Protein AF-A0A3M1AZJ6-F1 (afdb_monomer_lite)

Structure (mmCIF, N/CA/C/O backbone):
data_AF-A0A3M1AZJ6-F1
#
_entry.id   AF-A0A3M1AZJ6-F1
#
loop_
_atom_site.group_PDB
_atom_site.id
_atom_site.type_symbol
_atom_site.label_atom_id
_atom_site.label_alt_id
_atom_site.label_comp_id
_atom_site.label_asym_id
_atom_site.label_entity_id
_atom_site.label_seq_id
_atom_site.pdbx_PDB_ins_code
_atom_site.Cartn_x
_atom_site.Cartn_y
_atom_site.Cartn_z
_atom_site.occupancy
_atom_site.B_iso_or_equiv
_atom_site.auth_seq_id
_atom_site.auth_comp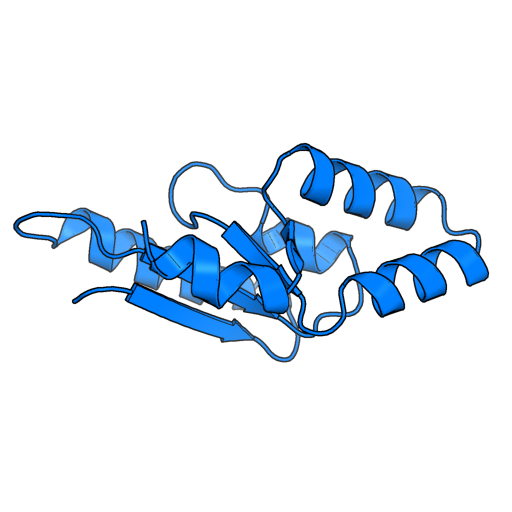_id
_atom_site.auth_asym_id
_atom_site.auth_atom_id
_atom_site.pdbx_PDB_model_num
ATOM 1 N N . LEU A 1 1 ? -18.420 -2.530 11.240 1.00 92.38 1 LEU A N 1
ATOM 2 C CA . LEU A 1 1 ? -17.738 -2.274 9.955 1.00 92.38 1 LEU A CA 1
ATOM 3 C C . LEU A 1 1 ? -16.561 -3.226 9.896 1.00 92.38 1 LEU A C 1
ATOM 5 O O . LEU A 1 1 ? -15.798 -3.226 10.848 1.00 92.38 1 LEU A O 1
ATOM 9 N N . HIS A 1 2 ? -16.484 -4.075 8.874 1.00 95.69 2 HIS A N 1
ATOM 10 C CA . HIS A 1 2 ? -15.407 -5.063 8.756 1.00 95.69 2 HIS A CA 1
ATOM 11 C C . HIS A 1 2 ? -14.166 -4.464 8.074 1.00 95.69 2 HIS A C 1
ATOM 13 O O . HIS A 1 2 ? -13.070 -4.571 8.606 1.00 95.69 2 HIS A O 1
ATOM 19 N N . ALA A 1 3 ? -14.353 -3.735 6.971 1.00 97.19 3 ALA A N 1
ATOM 20 C CA . ALA A 1 3 ? -13.269 -3.088 6.239 1.00 97.19 3 ALA A CA 1
ATOM 21 C C . ALA A 1 3 ? -13.706 -1.742 5.641 1.00 97.19 3 ALA A C 1
ATOM 23 O O . ALA A 1 3 ? -14.890 -1.514 5.385 1.00 97.19 3 ALA A O 1
ATOM 24 N N . SER A 1 4 ? -12.729 -0.873 5.402 1.00 96.88 4 SER A N 1
ATOM 25 C CA . SER A 1 4 ? -12.811 0.373 4.648 1.00 96.88 4 SER A CA 1
ATOM 26 C C . SER A 1 4 ? -11.766 0.326 3.536 1.00 96.88 4 SER A C 1
ATOM 28 O O . SER A 1 4 ? -10.566 0.369 3.805 1.00 96.88 4 SER A O 1
ATOM 30 N N . ILE A 1 5 ? -12.226 0.236 2.286 1.00 97.44 5 ILE A N 1
ATOM 31 C CA . ILE A 1 5 ? -11.374 0.032 1.109 1.00 97.44 5 ILE A CA 1
ATOM 32 C C . ILE A 1 5 ? -11.384 1.303 0.256 1.00 97.44 5 ILE A C 1
ATOM 34 O O . ILE A 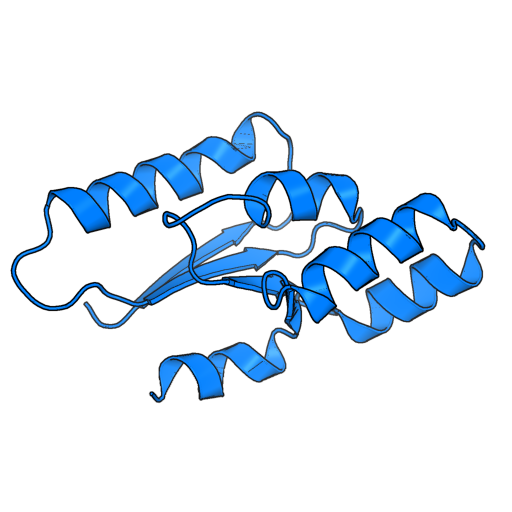1 5 ? -12.372 1.621 -0.403 1.00 97.44 5 ILE A O 1
ATOM 38 N N . SER A 1 6 ? -10.278 2.044 0.276 1.00 95.75 6 SER A N 1
ATOM 39 C CA . SER A 1 6 ? -10.089 3.252 -0.533 1.00 95.75 6 SER A CA 1
ATOM 40 C C . SER A 1 6 ? -9.623 2.904 -1.948 1.00 95.75 6 SER A C 1
ATOM 42 O O . SER A 1 6 ? -8.480 2.501 -2.132 1.00 95.75 6 SER A O 1
ATOM 44 N N . CYS A 1 7 ? -10.446 3.134 -2.969 1.00 96.06 7 CYS A N 1
ATOM 45 C CA . CYS A 1 7 ? -10.046 2.916 -4.364 1.00 96.06 7 CYS A CA 1
ATOM 46 C C . CYS A 1 7 ? -9.491 4.199 -5.001 1.00 96.06 7 CYS A C 1
ATOM 48 O O . CYS A 1 7 ? -10.128 5.255 -4.952 1.00 96.06 7 CYS A O 1
ATOM 50 N N . LYS A 1 8 ? -8.317 4.115 -5.635 1.00 94.06 8 LYS A N 1
ATOM 51 C CA . LYS A 1 8 ? -7.657 5.232 -6.327 1.00 94.06 8 LYS A CA 1
ATOM 52 C C . LYS A 1 8 ? -7.191 4.781 -7.707 1.00 94.06 8 LYS A C 1
ATOM 54 O O . LYS A 1 8 ? -6.215 4.061 -7.828 1.00 94.06 8 LYS A O 1
ATOM 59 N N . TRP A 1 9 ? -7.861 5.229 -8.767 1.00 95.06 9 TRP A N 1
ATOM 60 C CA . TRP A 1 9 ? -7.438 4.869 -10.127 1.00 95.06 9 TRP A CA 1
ATOM 61 C C . TRP A 1 9 ? -6.030 5.391 -10.453 1.00 95.06 9 TRP A C 1
ATOM 63 O O . TRP A 1 9 ? -5.189 4.669 -10.966 1.00 95.06 9 TRP A O 1
ATOM 73 N N . THR A 1 10 ? -5.753 6.639 -10.081 1.00 93.38 10 THR A N 1
ATOM 74 C CA . THR A 1 10 ? -4.423 7.259 -10.167 1.00 93.38 10 THR A CA 1
ATOM 75 C C . THR A 1 10 ? -4.158 8.044 -8.895 1.00 93.38 10 THR A C 1
ATOM 77 O O . THR A 1 10 ? -5.096 8.585 -8.295 1.00 93.38 10 THR A O 1
ATOM 80 N N . LEU A 1 11 ? -2.892 8.189 -8.527 1.00 90.69 11 LEU A N 1
ATOM 81 C CA . LEU A 1 11 ? -2.461 8.956 -7.372 1.00 90.69 11 LEU A CA 1
ATOM 82 C C . LEU A 1 11 ? -1.824 10.277 -7.807 1.00 90.6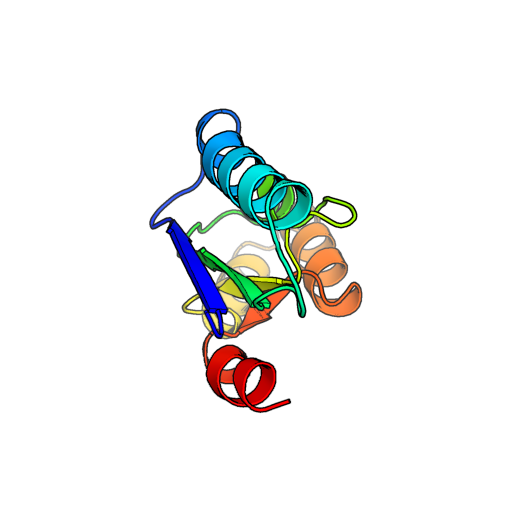9 11 LEU A C 1
ATOM 84 O O . LEU A 1 11 ? -1.164 10.412 -8.834 1.00 90.69 11 LEU A O 1
ATOM 88 N N . ARG A 1 12 ? -2.032 11.290 -6.977 1.00 84.06 12 ARG A N 1
ATOM 89 C CA . ARG A 1 12 ? -1.217 12.502 -6.930 1.00 84.06 12 ARG A CA 1
ATOM 90 C C . ARG A 1 12 ? -0.907 12.762 -5.462 1.00 84.06 12 ARG A C 1
ATOM 92 O O . ARG A 1 12 ? -1.693 12.361 -4.600 1.00 84.06 12 ARG A O 1
ATOM 99 N N . SER A 1 13 ? 0.221 13.402 -5.181 1.00 70.31 13 SER A N 1
ATOM 100 C CA . SER A 1 13 ? 0.696 13.625 -3.809 1.00 70.31 13 SER A CA 1
ATOM 101 C C . SER A 1 13 ? -0.314 14.390 -2.940 1.00 70.31 13 SER A C 1
ATOM 103 O O . SER A 1 13 ? -0.448 14.094 -1.756 1.00 70.31 13 SER A O 1
ATOM 105 N N . ASP A 1 14 ? -1.082 15.308 -3.531 1.00 68.25 14 ASP A N 1
ATOM 106 C CA . ASP A 1 14 ? -2.165 16.054 -2.880 1.00 68.25 14 ASP A CA 1
ATOM 107 C C . ASP A 1 14 ? -3.409 15.187 -2.614 1.00 68.25 14 ASP A C 1
ATOM 109 O O . ASP A 1 14 ? -4.031 15.282 -1.558 1.00 68.25 14 ASP A O 1
ATOM 113 N N . ARG A 1 15 ? -3.758 14.286 -3.541 1.00 67.56 15 ARG A N 1
ATOM 114 C CA . ARG A 1 15 ? -4.981 13.460 -3.471 1.00 67.56 15 ARG A CA 1
ATOM 115 C C . ARG A 1 15 ? -4.843 12.202 -2.611 1.00 67.56 15 ARG A C 1
ATOM 117 O O . ARG A 1 15 ? -5.858 11.604 -2.246 1.00 67.56 15 ARG A O 1
ATOM 124 N N . ALA A 1 16 ? -3.617 11.808 -2.266 1.00 71.00 16 ALA A N 1
ATOM 125 C CA . ALA A 1 16 ? -3.347 10.703 -1.345 1.00 71.00 16 ALA A CA 1
ATOM 126 C C . ALA A 1 16 ? -3.794 11.016 0.102 1.00 71.00 16 ALA A C 1
ATOM 128 O O . ALA A 1 16 ? -4.140 10.104 0.853 1.00 71.00 16 ALA A O 1
ATOM 129 N N . GLN A 1 17 ? -3.871 12.299 0.482 1.00 78.25 17 GLN A N 1
ATOM 130 C CA . GLN A 1 17 ? -4.191 12.722 1.855 1.00 78.25 17 GLN A CA 1
ATOM 131 C C . GLN A 1 17 ? -5.637 12.446 2.284 1.00 78.25 17 GLN A C 1
ATOM 133 O O . GLN A 1 17 ? -5.898 12.274 3.477 1.00 78.25 17 GLN A O 1
ATOM 138 N N . ASN A 1 18 ? -6.580 12.352 1.340 1.00 87.06 18 ASN A N 1
ATOM 139 C CA . ASN A 1 18 ? -7.979 12.076 1.679 1.00 87.06 18 ASN A CA 1
ATOM 140 C C . ASN A 1 18 ? -8.125 10.696 2.329 1.00 87.06 18 ASN A C 1
ATOM 142 O O . ASN A 1 18 ? -8.743 10.587 3.383 1.00 87.06 18 ASN A O 1
ATOM 146 N N . SER A 1 19 ? -7.471 9.671 1.770 1.00 89.38 19 SER A N 1
ATOM 147 C CA . SER A 1 19 ? -7.498 8.318 2.343 1.00 89.38 19 SER A CA 1
ATOM 148 C C . SER A 1 19 ? -6.886 8.272 3.742 1.00 89.38 19 SER A C 1
ATOM 150 O O . SER A 1 19 ? -7.399 7.567 4.603 1.00 89.38 19 SER A O 1
ATOM 152 N N . ARG A 1 20 ? -5.851 9.080 4.007 1.00 89.88 20 ARG A N 1
ATOM 153 C CA . ARG A 1 20 ? -5.261 9.202 5.350 1.00 89.88 20 ARG A CA 1
ATOM 154 C C . ARG A 1 20 ? -6.204 9.880 6.334 1.00 89.88 20 ARG A C 1
ATOM 156 O O . ARG A 1 20 ? -6.369 9.427 7.460 1.00 89.88 20 ARG A O 1
ATOM 163 N N . THR A 1 21 ? -6.855 10.959 5.912 1.00 91.00 21 THR A N 1
ATOM 164 C CA . THR A 1 21 ? -7.819 11.682 6.753 1.00 91.00 21 THR A CA 1
ATOM 165 C C . THR A 1 21 ? -9.023 10.805 7.099 1.00 91.00 21 THR A C 1
ATOM 167 O O . THR A 1 21 ? -9.438 10.753 8.257 1.00 91.00 21 THR A O 1
ATOM 170 N N . GLU A 1 22 ? -9.560 10.074 6.121 1.00 92.19 22 GLU A N 1
ATOM 171 C CA . GLU A 1 22 ? -10.643 9.106 6.322 1.00 92.19 22 GLU A CA 1
ATOM 172 C C . GLU A 1 22 ? -10.224 7.986 7.284 1.00 92.19 22 GLU A C 1
ATOM 174 O O . GLU A 1 22 ? -10.940 7.702 8.248 1.00 92.19 22 GLU A O 1
ATOM 179 N N . ALA A 1 23 ? -9.029 7.422 7.090 1.00 93.50 23 ALA A N 1
ATOM 180 C CA . ALA A 1 23 ? -8.453 6.420 7.977 1.00 93.50 23 ALA A CA 1
ATOM 181 C C . ALA A 1 23 ? -8.321 6.918 9.423 1.00 93.50 23 ALA A C 1
ATOM 183 O O . ALA A 1 23 ? -8.803 6.283 10.362 1.00 93.50 23 ALA A O 1
ATOM 184 N N . LEU A 1 24 ? -7.730 8.100 9.615 1.00 93.75 24 LEU A N 1
ATOM 185 C CA . LEU A 1 24 ? -7.565 8.713 10.932 1.00 93.75 24 LEU A CA 1
ATOM 186 C C . LEU A 1 24 ? -8.911 8.990 11.607 1.00 93.75 24 LEU A C 1
ATOM 188 O O . LEU A 1 24 ? -9.025 8.837 12.824 1.00 93.75 24 LEU A O 1
ATOM 192 N N . ASN A 1 25 ? -9.940 9.356 10.842 1.00 94.44 25 ASN A N 1
ATOM 193 C CA . ASN A 1 25 ? -11.288 9.534 11.373 1.00 94.44 25 ASN A CA 1
ATOM 194 C C . ASN A 1 25 ? -11.893 8.215 11.863 1.00 94.44 25 ASN A C 1
ATOM 196 O O . ASN A 1 25 ? -12.500 8.204 12.938 1.00 94.44 25 ASN A O 1
ATOM 200 N N . LEU A 1 26 ? -11.699 7.113 11.130 1.00 94.75 26 LEU A N 1
ATOM 201 C CA . LEU A 1 26 ? -12.116 5.777 11.568 1.00 94.75 26 LEU A CA 1
ATOM 202 C C . LEU A 1 26 ? -11.363 5.352 12.830 1.00 94.75 26 LEU A C 1
ATOM 204 O O . LEU A 1 26 ? -11.986 4.924 13.800 1.00 94.75 26 LEU A O 1
ATOM 208 N N . ILE A 1 27 ? -10.042 5.540 12.862 1.00 94.50 27 ILE A N 1
ATOM 209 C CA . ILE A 1 27 ? -9.208 5.215 14.023 1.00 94.50 27 ILE A CA 1
ATOM 210 C C . ILE A 1 27 ? -9.667 6.004 15.253 1.00 94.50 27 ILE A C 1
ATOM 212 O O . ILE A 1 27 ? -9.859 5.413 16.315 1.00 94.50 27 ILE A O 1
ATOM 216 N N . ARG A 1 28 ? -9.872 7.319 15.131 1.00 95.00 28 ARG A N 1
ATOM 217 C CA . ARG A 1 28 ? -10.218 8.195 16.263 1.00 95.00 28 ARG A CA 1
ATOM 218 C C . ARG A 1 28 ? -11.621 7.958 16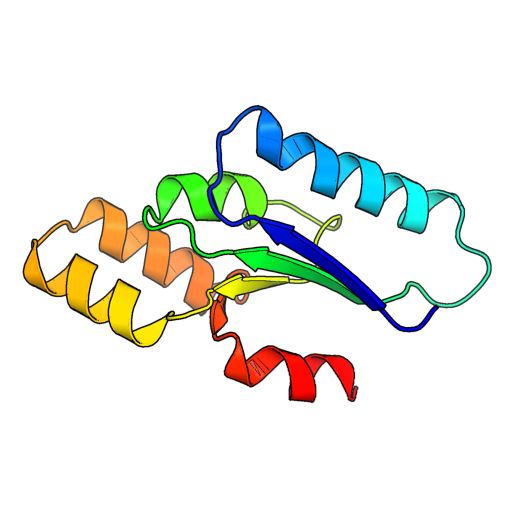.814 1.00 95.00 28 ARG A C 1
ATOM 220 O O . ARG A 1 28 ? -11.803 8.030 18.023 1.00 95.00 28 ARG A O 1
ATOM 227 N N . ASN A 1 29 ? -12.598 7.689 15.949 1.00 95.00 29 ASN A N 1
ATOM 228 C CA . ASN A 1 29 ? -14.008 7.622 16.347 1.00 95.00 29 ASN A CA 1
ATOM 229 C C . ASN A 1 29 ? -14.532 6.194 16.551 1.00 95.00 29 ASN A C 1
ATOM 231 O O . ASN A 1 29 ? -15.718 6.014 16.840 1.00 95.00 29 ASN A O 1
ATOM 235 N N . ARG A 1 30 ? -13.687 5.166 16.403 1.00 94.56 30 ARG A N 1
ATOM 236 C CA . ARG A 1 30 ? -14.125 3.781 16.605 1.00 94.56 30 ARG A CA 1
ATOM 237 C C . ARG A 1 30 ? -14.557 3.527 18.049 1.00 94.56 30 ARG A C 1
ATOM 239 O O . ARG A 1 30 ? -13.924 3.975 19.003 1.00 94.56 30 ARG A O 1
ATOM 246 N N . LYS A 1 31 ? -15.586 2.697 18.201 1.00 92.94 31 LYS A N 1
ATOM 247 C CA . LYS A 1 31 ? -15.916 2.004 19.449 1.00 92.94 31 LYS A CA 1
ATOM 248 C C . LYS A 1 31 ? -15.838 0.505 19.171 1.00 92.94 31 LYS A C 1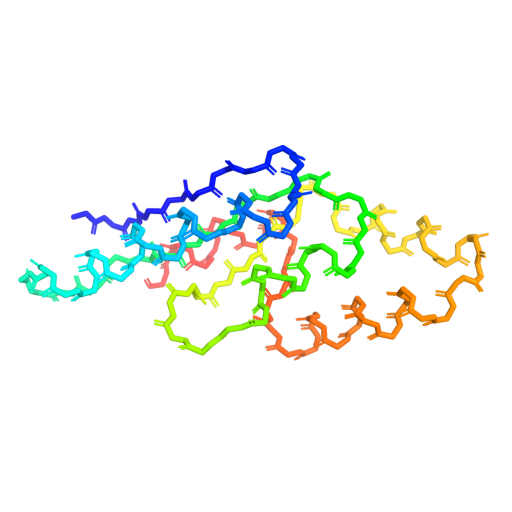
ATOM 250 O O . LYS A 1 31 ? -16.704 -0.027 18.484 1.00 92.94 31 LYS A O 1
ATOM 255 N N . GLY A 1 32 ? -14.787 -0.150 19.663 1.00 93.19 32 GLY A N 1
ATOM 256 C CA . GLY A 1 32 ? -14.505 -1.565 19.398 1.00 93.19 32 GLY A CA 1
ATOM 257 C C . GLY A 1 32 ? -13.326 -1.782 18.446 1.00 93.19 32 GLY A C 1
ATOM 258 O O . GLY A 1 32 ? -12.410 -0.956 18.379 1.00 93.19 32 GLY A O 1
ATOM 259 N N . HIS A 1 33 ? -13.337 -2.922 17.751 1.00 93.31 33 HIS A N 1
ATOM 260 C CA . HIS A 1 33 ? -12.268 -3.319 16.835 1.00 93.31 33 HIS A CA 1
ATOM 261 C C . HIS A 1 33 ? -12.125 -2.325 15.673 1.00 93.31 33 HIS A C 1
ATOM 263 O O . HIS A 1 33 ? -13.116 -1.771 15.189 1.00 93.31 33 HIS A O 1
ATOM 269 N N . LEU A 1 34 ? -10.883 -2.077 15.255 1.00 94.62 34 LEU A N 1
ATOM 270 C CA . LEU A 1 34 ? -10.602 -1.245 14.091 1.00 94.62 34 LEU A CA 1
ATOM 271 C C . LEU A 1 34 ? -10.952 -2.053 12.829 1.00 94.62 34 LEU A C 1
ATOM 273 O O . LEU A 1 34 ? -10.484 -3.179 12.727 1.00 94.62 34 LEU A O 1
ATOM 277 N N . PRO A 1 35 ? -11.773 -1.544 11.892 1.00 95.69 35 PRO A N 1
ATOM 278 C CA . PRO A 1 35 ? -11.943 -2.215 10.603 1.00 95.69 35 PRO A CA 1
ATOM 279 C C . PRO A 1 35 ? -10.601 -2.282 9.865 1.00 95.69 35 PRO A C 1
ATOM 281 O O . PRO A 1 35 ? -9.760 -1.417 10.089 1.00 95.69 35 PRO A O 1
ATOM 284 N N . HIS A 1 36 ? -10.433 -3.212 8.927 1.00 96.50 36 HIS A N 1
ATOM 285 C CA . HIS A 1 36 ? -9.295 -3.155 8.003 1.00 96.50 36 HIS A CA 1
ATOM 286 C C . HIS A 1 36 ? -9.331 -1.836 7.224 1.00 96.50 36 HIS A C 1
ATOM 288 O O . HIS A 1 36 ? -10.363 -1.495 6.641 1.00 96.50 36 HIS A O 1
ATOM 294 N N . ILE A 1 37 ? -8.232 -1.088 7.206 1.00 96.31 37 ILE A N 1
ATOM 295 C CA . ILE A 1 37 ? -8.111 0.175 6.476 1.00 96.31 37 ILE A CA 1
ATOM 296 C C . ILE A 1 37 ? -7.066 -0.007 5.387 1.00 96.31 37 ILE A C 1
ATOM 298 O O . ILE A 1 37 ? -5.862 0.055 5.624 1.00 96.31 37 ILE A O 1
ATOM 302 N N . VAL A 1 38 ? -7.539 -0.207 4.164 1.00 96.62 38 VAL A N 1
ATOM 303 C CA . VAL A 1 38 ? -6.688 -0.551 3.024 1.00 96.62 38 VAL A CA 1
ATOM 304 C C . VAL A 1 38 ? -6.958 0.370 1.846 1.00 96.62 38 VAL A C 1
ATOM 306 O O . VAL A 1 38 ? -8.002 1.027 1.764 1.00 96.62 38 VAL A O 1
ATOM 309 N N . ALA A 1 39 ? -6.026 0.403 0.899 1.00 96.38 39 ALA A N 1
ATOM 310 C CA . ALA A 1 39 ? -6.226 1.093 -0.367 1.00 96.38 39 ALA A CA 1
ATOM 311 C C . ALA A 1 39 ? -5.962 0.172 -1.556 1.00 96.38 39 ALA A C 1
ATOM 313 O O . ALA A 1 39 ? -5.043 -0.632 -1.518 1.00 96.38 39 ALA A O 1
ATOM 314 N N . VAL A 1 40 ? -6.736 0.332 -2.626 1.00 98.06 40 VAL A N 1
ATOM 315 C CA . VAL A 1 40 ? -6.524 -0.332 -3.916 1.00 98.06 40 VAL A CA 1
ATOM 316 C C . VAL A 1 40 ? -6.183 0.731 -4.951 1.00 98.06 40 VAL A C 1
ATOM 318 O O . VAL A 1 40 ? -6.874 1.751 -5.034 1.00 98.06 40 VAL A O 1
ATOM 321 N N . THR A 1 41 ? -5.130 0.514 -5.738 1.00 97.56 41 THR A N 1
ATOM 322 C CA . THR A 1 41 ? -4.666 1.491 -6.727 1.00 97.56 41 THR A CA 1
ATOM 323 C C . THR A 1 41 ? -4.304 0.882 -8.080 1.00 97.56 41 THR A C 1
ATOM 325 O O . THR A 1 41 ? -3.879 -0.269 -8.161 1.00 97.56 41 THR A O 1
ATOM 328 N N . ALA A 1 42 ? -4.461 1.688 -9.132 1.00 97.94 42 ALA A N 1
ATOM 329 C CA . ALA A 1 42 ? -3.964 1.419 -10.485 1.00 97.94 42 ALA A CA 1
ATOM 330 C C . ALA A 1 42 ? -2.884 2.431 -10.924 1.00 97.94 42 ALA A C 1
ATOM 332 O O . ALA A 1 42 ? -2.631 2.625 -12.112 1.00 97.94 42 ALA A O 1
ATOM 333 N N . GLU A 1 43 ? -2.257 3.111 -9.959 1.00 97.12 43 GLU A N 1
ATOM 334 C CA . GLU A 1 43 ? -1.176 4.061 -10.216 1.00 97.12 43 GLU A CA 1
ATOM 335 C C . GLU A 1 43 ? 0.072 3.365 -10.795 1.00 97.12 43 GLU A C 1
ATOM 337 O O . GLU A 1 43 ? 0.640 2.516 -10.117 1.00 97.12 43 GLU A O 1
ATOM 342 N N . PRO A 1 44 ? 0.567 3.769 -11.981 1.00 96.44 44 PRO A N 1
ATOM 343 C CA . PRO A 1 44 ? 1.675 3.084 -12.650 1.00 96.44 44 PRO A CA 1
ATOM 344 C C . PRO A 1 44 ? 3.075 3.441 -12.130 1.00 96.44 44 PRO A C 1
ATOM 346 O O . PRO A 1 44 ? 4.050 2.861 -12.595 1.00 96.44 44 PRO A O 1
ATOM 349 N N . THR A 1 45 ? 3.220 4.413 -11.223 1.00 95.44 45 THR A N 1
ATOM 350 C CA . THR A 1 45 ? 4.542 4.846 -10.733 1.00 95.44 45 THR A CA 1
ATOM 351 C C . THR A 1 45 ? 4.765 4.474 -9.271 1.00 95.44 45 THR A C 1
ATOM 353 O O . THR A 1 45 ? 3.984 4.846 -8.387 1.00 95.44 45 THR A O 1
ATOM 356 N N . ALA A 1 46 ? 5.880 3.794 -8.988 1.00 95.50 46 ALA A N 1
ATOM 357 C CA . ALA A 1 46 ? 6.226 3.318 -7.650 1.00 95.50 46 ALA A CA 1
ATOM 358 C C . ALA A 1 46 ? 6.340 4.474 -6.646 1.00 95.50 46 ALA A C 1
ATOM 360 O O . ALA A 1 46 ? 5.872 4.368 -5.515 1.00 95.50 46 ALA A O 1
ATOM 361 N N . THR A 1 47 ? 6.869 5.624 -7.070 1.00 94.06 47 THR A N 1
ATOM 362 C CA . THR A 1 47 ? 6.987 6.824 -6.224 1.00 94.06 47 THR A CA 1
ATOM 363 C C . THR A 1 47 ? 5.634 7.399 -5.803 1.00 94.06 47 THR A C 1
ATOM 365 O O . THR A 1 47 ? 5.482 7.871 -4.674 1.00 94.06 47 THR A O 1
ATOM 368 N N . ARG A 1 48 ? 4.610 7.346 -6.663 1.00 94.31 48 ARG A N 1
ATOM 369 C CA . ARG A 1 48 ? 3.264 7.804 -6.289 1.00 94.31 48 ARG A CA 1
ATOM 370 C C . ARG A 1 48 ? 2.518 6.769 -5.459 1.00 94.31 48 ARG A C 1
ATOM 372 O O . ARG A 1 48 ? 1.823 7.175 -4.529 1.00 94.31 48 ARG A O 1
ATOM 379 N N . ILE A 1 49 ? 2.706 5.473 -5.711 1.00 95.62 49 ILE A N 1
ATOM 380 C CA . ILE A 1 49 ? 2.224 4.416 -4.805 1.00 95.62 49 ILE A CA 1
ATOM 381 C C . ILE A 1 49 ? 2.825 4.622 -3.407 1.00 95.62 49 ILE A C 1
ATOM 383 O O . ILE A 1 49 ? 2.095 4.648 -2.414 1.00 95.62 49 ILE A O 1
ATOM 387 N N . ALA A 1 50 ? 4.135 4.869 -3.335 1.00 93.69 50 ALA A N 1
ATOM 388 C CA . ALA A 1 50 ? 4.858 5.127 -2.097 1.00 93.69 50 ALA A CA 1
ATOM 389 C C . ALA A 1 50 ? 4.287 6.317 -1.315 1.00 93.69 50 ALA A C 1
ATOM 391 O O . ALA A 1 50 ? 4.212 6.254 -0.093 1.00 93.69 50 ALA A O 1
ATOM 392 N N . SER A 1 51 ? 3.805 7.367 -1.989 1.00 91.75 51 SER A N 1
ATOM 393 C CA . SER A 1 51 ? 3.186 8.520 -1.312 1.00 91.75 51 SER A CA 1
ATOM 394 C C . SER A 1 51 ? 1.968 8.157 -0.448 1.00 91.75 51 SER A C 1
ATOM 396 O O . SER A 1 51 ? 1.648 8.878 0.496 1.00 91.75 51 SER A O 1
ATOM 398 N N . LEU A 1 52 ? 1.311 7.032 -0.749 1.00 91.00 52 LEU A N 1
ATOM 399 C CA . LEU A 1 52 ? 0.222 6.475 0.045 1.00 91.00 52 LEU A CA 1
ATOM 400 C C . LEU A 1 52 ? 0.721 5.361 0.978 1.00 91.00 52 LEU A C 1
ATOM 402 O O . LEU A 1 52 ? 0.414 5.389 2.168 1.00 91.00 52 LEU A O 1
ATOM 406 N N . ALA A 1 53 ? 1.514 4.425 0.448 1.00 93.25 53 ALA A N 1
ATOM 407 C CA . ALA A 1 53 ? 1.971 3.218 1.138 1.00 93.25 53 ALA A CA 1
ATOM 408 C C . ALA A 1 53 ? 3.015 3.482 2.243 1.00 93.25 53 ALA A C 1
ATOM 410 O O . ALA A 1 53 ? 3.014 2.801 3.273 1.00 93.25 53 ALA A O 1
ATOM 411 N N . LEU A 1 54 ? 3.883 4.484 2.069 1.00 88.75 54 LEU A N 1
ATOM 412 C CA . LEU A 1 54 ? 4.849 4.920 3.080 1.00 88.75 54 LEU A CA 1
ATOM 413 C C . LEU A 1 54 ? 4.151 5.834 4.089 1.00 88.75 54 LEU A C 1
ATOM 415 O O . LEU A 1 54 ? 4.010 7.044 3.900 1.00 88.75 54 LEU A O 1
ATOM 419 N N . GLY A 1 55 ? 3.681 5.225 5.167 1.00 76.62 55 GLY A N 1
ATOM 420 C CA . GLY A 1 55 ? 3.009 5.860 6.292 1.00 76.62 55 GLY A CA 1
ATOM 421 C C . GLY A 1 55 ? 2.954 4.872 7.449 1.00 76.62 55 GLY A C 1
ATOM 422 O O . GLY A 1 55 ? 3.015 3.661 7.233 1.00 76.62 55 GLY A O 1
ATOM 423 N N . THR A 1 56 ? 2.903 5.373 8.677 1.00 67.81 56 THR A N 1
ATOM 424 C CA . THR A 1 56 ? 2.857 4.536 9.876 1.00 67.81 56 THR A CA 1
ATOM 425 C C . THR A 1 56 ? 1.490 4.662 10.543 1.00 67.81 56 THR A C 1
ATOM 427 O O . THR A 1 56 ? 1.171 5.673 11.161 1.00 67.81 56 THR A O 1
ATOM 430 N N . GLY A 1 57 ? 0.688 3.598 10.441 1.00 77.50 57 GLY A N 1
ATOM 431 C CA . GLY A 1 57 ? -0.480 3.371 11.301 1.00 77.50 57 GLY A CA 1
ATOM 432 C C . GLY A 1 57 ? -1.822 3.938 10.832 1.00 77.50 57 GLY A C 1
ATOM 433 O O . GLY A 1 57 ? -2.800 3.799 11.559 1.00 77.50 57 GLY A O 1
ATOM 434 N N . ASP A 1 58 ? -1.893 4.562 9.657 1.00 88.50 58 ASP A N 1
ATOM 435 C CA . ASP A 1 58 ? -3.143 5.016 9.037 1.00 88.50 58 ASP A CA 1
ATOM 436 C C . ASP A 1 58 ? -3.690 4.018 8.007 1.00 88.50 58 ASP A C 1
ATOM 438 O O . ASP A 1 58 ? -4.885 3.743 8.003 1.00 88.50 58 ASP A O 1
ATOM 442 N N . ILE A 1 59 ? -2.829 3.459 7.155 1.00 93.31 59 ILE A N 1
ATOM 443 C CA . ILE A 1 59 ? -3.202 2.455 6.150 1.00 93.31 59 ILE A CA 1
ATOM 444 C C . ILE A 1 59 ? -2.457 1.151 6.434 1.00 93.31 59 ILE A C 1
ATOM 446 O O . ILE A 1 59 ? -1.220 1.133 6.495 1.00 93.31 59 ILE A O 1
ATOM 450 N N . ASP A 1 60 ? -3.210 0.061 6.563 1.00 94.75 60 ASP A N 1
ATOM 451 C CA . ASP A 1 60 ? -2.696 -1.277 6.850 1.00 94.75 60 ASP A CA 1
ATOM 452 C C . ASP A 1 60 ? -1.831 -1.775 5.687 1.00 94.75 60 ASP A C 1
ATOM 454 O O . ASP A 1 60 ? -0.665 -2.125 5.878 1.00 94.75 60 ASP A O 1
ATOM 458 N N . CYS A 1 61 ? -2.375 -1.730 4.466 1.00 95.75 61 CYS A N 1
ATOM 459 C CA . CYS A 1 61 ? -1.682 -2.111 3.238 1.00 95.75 61 CYS A CA 1
ATOM 460 C C . CYS A 1 61 ? -2.278 -1.411 2.004 1.00 95.75 61 CYS A C 1
ATOM 462 O O . CYS A 1 61 ? -3.458 -1.037 1.982 1.00 95.75 61 CYS A O 1
ATOM 464 N N . VAL A 1 62 ? -1.455 -1.238 0.969 1.00 97.06 62 VAL A N 1
ATOM 465 C CA . VAL A 1 62 ? -1.892 -0.837 -0.372 1.00 97.06 62 VAL A CA 1
ATOM 466 C C . VAL A 1 62 ? -1.851 -2.057 -1.287 1.00 97.06 62 VAL A C 1
ATOM 468 O O . VAL A 1 62 ? -0.886 -2.813 -1.277 1.00 97.06 62 VAL A O 1
ATOM 471 N N . TYR A 1 63 ? -2.872 -2.224 -2.115 1.00 98.50 63 TYR A N 1
ATOM 472 C CA . TYR A 1 63 ? -2.983 -3.300 -3.089 1.00 98.50 63 TYR A CA 1
ATOM 473 C C . TYR A 1 63 ? -2.947 -2.712 -4.496 1.00 98.50 63 TYR A C 1
ATOM 475 O O . TYR A 1 63 ? -3.702 -1.787 -4.811 1.00 98.50 63 TYR A O 1
ATOM 483 N N . HIS A 1 64 ? -2.063 -3.220 -5.345 1.00 98.69 64 HIS A N 1
ATOM 484 C CA . HIS A 1 64 ? -2.008 -2.829 -6.749 1.00 98.69 64 HIS A CA 1
ATOM 485 C C . HIS A 1 64 ? -2.866 -3.779 -7.590 1.00 98.69 64 HIS A C 1
ATOM 487 O O . HIS A 1 64 ? -2.821 -4.989 -7.393 1.00 98.69 64 HIS A O 1
ATOM 493 N N . PHE A 1 65 ? -3.645 -3.243 -8.533 1.00 98.38 65 PHE A N 1
ATOM 494 C CA . PHE A 1 65 ? -4.582 -4.048 -9.336 1.00 98.38 65 PHE A CA 1
ATOM 495 C C . PHE A 1 65 ? -3.908 -5.028 -10.317 1.00 98.38 65 PHE A C 1
ATOM 497 O O . PHE A 1 65 ? -4.565 -5.939 -10.809 1.00 98.38 65 PHE A O 1
ATOM 504 N N . ALA A 1 66 ? -2.632 -4.795 -10.624 1.00 98.50 66 ALA A N 1
ATOM 505 C CA . ALA A 1 66 ? -1.827 -5.543 -11.590 1.00 98.50 66 ALA A CA 1
ATOM 506 C C . ALA A 1 66 ? -0.346 -5.506 -11.163 1.00 98.50 66 ALA A C 1
ATOM 508 O O . ALA A 1 66 ? 0.485 -4.852 -11.800 1.00 98.50 66 ALA A O 1
ATOM 509 N N . LEU A 1 67 ? -0.029 -5.989 -9.950 1.00 98.56 67 LEU A N 1
ATOM 510 C CA . LEU A 1 67 ? 1.309 -5.798 -9.360 1.00 98.56 67 LEU A CA 1
ATOM 511 C C . LEU A 1 67 ? 2.392 -6.522 -10.167 1.00 98.56 67 LEU A C 1
ATOM 513 O O . LEU A 1 67 ? 3.491 -5.995 -10.352 1.00 98.56 67 LEU A O 1
ATOM 517 N N . ASN A 1 68 ? 2.069 -7.715 -10.661 1.00 98.31 68 ASN A N 1
ATOM 518 C CA . ASN A 1 68 ? 2.986 -8.529 -11.451 1.00 98.31 68 ASN A CA 1
ATOM 519 C C . ASN A 1 68 ? 3.330 -7.843 -12.777 1.00 98.31 68 ASN A C 1
ATOM 521 O O . ASN A 1 68 ? 4.500 -7.739 -13.140 1.00 98.31 68 ASN A O 1
ATOM 525 N N . GLU A 1 69 ? 2.323 -7.299 -13.455 1.00 98.56 69 GLU A N 1
ATOM 526 C CA . GLU A 1 69 ? 2.475 -6.562 -14.704 1.00 98.56 69 GLU A CA 1
ATOM 527 C C . GLU A 1 69 ? 3.280 -5.278 -14.494 1.00 98.56 69 GLU A C 1
ATOM 529 O O . GLU A 1 69 ? 4.165 -4.975 -15.294 1.00 98.56 69 GLU A O 1
ATOM 534 N N . LEU A 1 70 ? 3.030 -4.549 -13.399 1.00 98.25 70 LEU A N 1
ATOM 535 C CA . LEU A 1 70 ? 3.812 -3.367 -13.034 1.00 98.25 70 LEU A CA 1
ATOM 536 C C . LEU A 1 70 ? 5.293 -3.718 -12.835 1.00 98.25 70 LEU A C 1
ATOM 538 O O . LEU A 1 70 ? 6.168 -3.016 -13.344 1.00 98.25 70 LEU A O 1
ATOM 542 N N . LYS A 1 71 ? 5.580 -4.824 -12.139 1.00 97.81 71 LYS A N 1
ATOM 543 C CA . LYS A 1 71 ? 6.949 -5.312 -11.939 1.00 97.81 71 LYS A CA 1
ATOM 544 C C . LYS A 1 71 ? 7.623 -5.632 -13.273 1.00 97.81 71 LYS A C 1
ATOM 546 O O . LYS A 1 71 ? 8.746 -5.192 -13.502 1.00 97.81 71 LYS A O 1
ATOM 551 N N . THR A 1 72 ? 6.944 -6.350 -14.169 1.00 98.12 72 THR A N 1
ATOM 552 C CA . THR A 1 72 ? 7.466 -6.647 -15.512 1.00 98.12 72 THR A CA 1
ATOM 553 C C . THR A 1 72 ? 7.713 -5.376 -16.323 1.00 98.12 72 THR A C 1
ATOM 555 O O . THR A 1 72 ? 8.752 -5.266 -16.968 1.00 98.12 72 THR A O 1
ATOM 558 N N . ALA A 1 73 ? 6.799 -4.405 -16.271 1.00 97.88 73 ALA A N 1
ATOM 559 C CA . ALA A 1 73 ? 6.932 -3.148 -16.999 1.00 97.88 73 ALA A CA 1
ATOM 560 C C . ALA A 1 73 ? 8.132 -2.319 -16.516 1.00 97.88 73 ALA A C 1
ATOM 562 O O . ALA A 1 73 ? 8.890 -1.823 -17.344 1.00 97.88 73 ALA A O 1
ATOM 563 N N . ILE A 1 74 ? 8.338 -2.211 -15.197 1.00 96.88 74 ILE A N 1
ATOM 564 C CA . ILE A 1 74 ? 9.486 -1.498 -14.613 1.00 96.88 74 ILE A CA 1
ATOM 565 C C . ILE A 1 74 ? 10.811 -2.181 -14.977 1.00 96.88 74 ILE A C 1
ATOM 567 O O . ILE A 1 74 ? 11.768 -1.504 -15.344 1.00 96.88 74 ILE A O 1
ATOM 571 N N . LEU A 1 75 ? 10.862 -3.516 -14.941 1.00 95.50 75 LEU A N 1
ATOM 572 C CA . LEU A 1 75 ? 12.053 -4.263 -15.355 1.00 95.50 75 LEU A CA 1
ATOM 573 C C . LEU A 1 75 ? 12.375 -4.062 -16.844 1.00 95.50 75 LEU A C 1
ATOM 575 O O . LEU A 1 75 ? 13.542 -3.968 -17.204 1.00 95.50 75 LEU A O 1
ATOM 579 N N . ALA A 1 76 ? 11.358 -3.971 -17.706 1.00 97.56 76 ALA A N 1
ATOM 580 C CA . ALA A 1 76 ? 11.542 -3.807 -19.148 1.00 97.56 76 ALA A CA 1
ATOM 581 C C . ALA A 1 76 ? 12.083 -2.426 -19.557 1.00 97.56 76 ALA A C 1
ATOM 583 O O . ALA A 1 76 ? 12.675 -2.304 -20.627 1.00 97.56 76 ALA A O 1
ATOM 584 N N . ILE A 1 77 ? 11.860 -1.392 -18.741 1.00 96.81 77 ILE A N 1
ATOM 585 C CA . ILE A 1 77 ? 12.380 -0.036 -18.987 1.00 96.81 77 ILE A CA 1
ATOM 586 C C . ILE A 1 77 ? 13.736 0.220 -18.315 1.00 96.81 77 ILE A C 1
ATOM 588 O O . ILE A 1 77 ? 14.258 1.322 -18.447 1.00 96.81 77 ILE A O 1
ATOM 592 N N . GLU A 1 78 ? 14.278 -0.769 -17.594 1.00 95.88 78 GLU A N 1
ATOM 593 C CA . GLU A 1 78 ? 15.572 -0.693 -16.897 1.00 95.88 78 GLU A CA 1
ATOM 594 C C . GLU A 1 78 ? 15.682 0.504 -15.921 1.00 95.88 78 GLU A C 1
ATOM 596 O O . GLU A 1 78 ? 16.755 1.066 -15.708 1.00 95.88 78 GLU A O 1
ATOM 601 N N . ASP A 1 79 ? 14.565 0.901 -15.297 1.00 95.31 79 ASP A N 1
ATOM 602 C CA . ASP A 1 79 ? 14.532 1.974 -14.295 1.00 95.31 79 ASP A CA 1
ATOM 603 C C . ASP A 1 79 ? 14.812 1.410 -12.892 1.00 95.31 79 ASP A C 1
ATOM 605 O O . ASP A 1 79 ? 13.901 0.997 -12.164 1.00 95.31 79 ASP A O 1
ATOM 609 N N . GLU A 1 80 ? 16.093 1.399 -12.510 1.00 95.56 80 GLU A N 1
ATOM 610 C CA . GLU A 1 80 ? 16.558 0.913 -11.202 1.00 95.56 80 GLU A CA 1
ATOM 611 C C . GLU A 1 80 ? 15.892 1.652 -10.031 1.00 95.56 80 GLU A C 1
ATOM 613 O O . GLU A 1 80 ? 15.525 1.035 -9.035 1.00 95.56 80 GLU A O 1
ATOM 618 N N . SER A 1 81 ? 15.639 2.960 -10.159 1.00 95.50 81 SER A N 1
ATOM 619 C CA . SER A 1 81 ? 15.029 3.747 -9.082 1.00 95.50 81 SER A CA 1
ATOM 620 C C . SER A 1 81 ? 13.575 3.342 -8.826 1.00 95.50 81 SER A C 1
ATOM 622 O O . SER A 1 81 ? 13.154 3.234 -7.667 1.00 95.50 81 SER A O 1
ATOM 624 N N . GLN A 1 82 ? 12.796 3.104 -9.886 1.00 96.44 82 GLN A N 1
ATOM 625 C CA . GLN A 1 82 ? 11.437 2.572 -9.754 1.00 96.44 82 GLN A CA 1
ATOM 626 C C . GLN A 1 82 ? 11.449 1.137 -9.224 1.00 96.44 82 GLN A C 1
ATOM 628 O O . GLN A 1 82 ? 10.599 0.801 -8.395 1.00 96.44 82 GLN A O 1
ATOM 633 N N . ALA A 1 83 ? 12.401 0.311 -9.665 1.00 97.19 83 ALA A N 1
ATOM 634 C CA . ALA A 1 83 ? 12.536 -1.071 -9.215 1.00 97.19 83 ALA A CA 1
ATOM 635 C C . ALA A 1 83 ? 12.849 -1.150 -7.714 1.00 97.19 83 ALA A C 1
ATOM 637 O O . ALA A 1 83 ? 12.153 -1.857 -6.984 1.00 97.19 83 ALA A O 1
ATOM 638 N N . ASP A 1 84 ? 13.821 -0.374 -7.237 1.00 97.56 84 ASP A N 1
ATOM 639 C CA . ASP A 1 84 ? 14.209 -0.317 -5.826 1.00 97.56 84 ASP A CA 1
ATOM 640 C C . ASP A 1 84 ? 13.059 0.167 -4.943 1.00 97.56 84 ASP A C 1
ATOM 642 O O . ASP A 1 84 ? 12.754 -0.438 -3.912 1.00 97.56 84 ASP A O 1
ATOM 646 N N . MET A 1 85 ? 12.365 1.230 -5.366 1.00 97.25 85 MET A N 1
ATOM 647 C CA . MET A 1 85 ? 11.190 1.736 -4.657 1.00 97.25 85 MET A CA 1
ATOM 648 C C . MET A 1 85 ? 10.082 0.679 -4.591 1.00 97.25 85 MET A C 1
ATOM 650 O O . MET A 1 85 ? 9.506 0.458 -3.527 1.00 97.25 85 MET A O 1
ATOM 654 N N . LEU A 1 86 ? 9.780 0.015 -5.712 1.00 97.69 86 LEU A N 1
ATOM 655 C CA . LEU A 1 86 ? 8.752 -1.021 -5.764 1.00 97.69 86 LEU A CA 1
ATOM 656 C C . LEU A 1 86 ? 9.104 -2.199 -4.847 1.00 97.69 86 LEU A C 1
ATOM 658 O O . LEU A 1 86 ? 8.265 -2.624 -4.051 1.00 97.69 86 LEU A O 1
ATOM 662 N N . ASN A 1 87 ? 10.339 -2.698 -4.926 1.00 97.75 87 ASN A N 1
ATOM 663 C CA . ASN A 1 87 ? 10.809 -3.813 -4.106 1.00 97.75 87 ASN A CA 1
ATOM 664 C C . ASN A 1 87 ? 10.760 -3.463 -2.618 1.00 97.75 87 ASN A C 1
ATOM 666 O O . ASN A 1 87 ? 10.224 -4.241 -1.835 1.00 97.75 87 ASN A O 1
ATOM 670 N N . MET A 1 88 ? 11.198 -2.262 -2.235 1.00 97.38 88 MET A N 1
ATOM 671 C CA . MET A 1 88 ? 11.124 -1.795 -0.851 1.00 97.38 88 MET A CA 1
ATOM 672 C C . MET A 1 88 ? 9.684 -1.789 -0.311 1.00 97.38 88 MET A C 1
ATOM 674 O O . MET A 1 88 ? 9.446 -2.207 0.824 1.00 97.38 88 MET A O 1
ATOM 678 N N . LEU A 1 89 ? 8.701 -1.378 -1.121 1.00 97.38 89 LEU A N 1
ATOM 679 C CA . LEU A 1 89 ? 7.291 -1.417 -0.722 1.00 97.38 89 LEU A CA 1
ATOM 680 C C . LEU A 1 89 ? 6.762 -2.849 -0.551 1.00 97.38 89 LEU A C 1
ATOM 682 O O . LEU A 1 89 ? 6.011 -3.109 0.396 1.00 97.38 89 LEU A O 1
ATOM 686 N N . ILE A 1 90 ? 7.132 -3.760 -1.454 1.00 97.69 90 ILE A N 1
ATOM 687 C CA . ILE A 1 90 ? 6.707 -5.168 -1.426 1.00 97.69 90 ILE A CA 1
ATOM 688 C C . ILE A 1 90 ? 7.340 -5.891 -0.231 1.00 97.69 90 ILE A C 1
ATOM 690 O O . ILE A 1 90 ? 6.636 -6.490 0.583 1.00 97.69 90 ILE A O 1
ATOM 694 N N . GLU A 1 91 ? 8.659 -5.790 -0.076 1.00 97.06 91 GLU A N 1
ATOM 695 C CA . GLU A 1 91 ? 9.416 -6.418 1.013 1.00 97.06 91 GLU A CA 1
ATOM 696 C C . GLU A 1 91 ? 9.005 -5.863 2.380 1.00 97.06 91 GLU A C 1
ATOM 698 O O . GLU A 1 91 ? 8.845 -6.613 3.345 1.00 97.06 91 GLU A O 1
ATOM 703 N N . GLY A 1 92 ? 8.724 -4.559 2.448 1.00 95.62 92 GLY A N 1
ATOM 704 C CA . GLY A 1 92 ? 8.166 -3.900 3.627 1.00 95.62 92 GLY A CA 1
ATOM 705 C C . GLY A 1 92 ? 6.708 -4.265 3.930 1.00 95.62 92 GLY A C 1
ATOM 706 O O . GLY A 1 92 ? 6.145 -3.745 4.894 1.00 95.62 92 GLY A O 1
ATOM 707 N N . ARG A 1 93 ? 6.070 -5.127 3.121 1.00 95.12 93 ARG A N 1
ATOM 708 C CA . ARG A 1 93 ? 4.649 -5.514 3.213 1.00 95.12 93 ARG A CA 1
ATOM 709 C C . ARG A 1 93 ? 3.689 -4.319 3.173 1.00 95.12 93 ARG A C 1
ATOM 711 O O . ARG A 1 93 ? 2.589 -4.382 3.721 1.00 95.12 93 ARG A O 1
ATOM 718 N N . ARG A 1 94 ? 4.105 -3.223 2.534 1.00 96.19 94 ARG A N 1
ATOM 719 C CA . ARG A 1 94 ? 3.306 -2.000 2.354 1.00 96.19 94 ARG A CA 1
ATOM 720 C C . ARG A 1 94 ? 2.539 -2.002 1.034 1.00 96.19 94 ARG A C 1
ATOM 722 O O . ARG A 1 94 ? 1.535 -1.300 0.935 1.00 96.19 94 ARG A O 1
ATOM 729 N N . LEU A 1 95 ? 3.000 -2.786 0.060 1.00 97.94 95 LEU A N 1
ATOM 730 C CA . LEU A 1 95 ? 2.352 -3.011 -1.227 1.00 97.94 95 LEU A CA 1
ATOM 731 C C . LEU A 1 95 ? 2.180 -4.512 -1.488 1.00 97.94 95 LEU A C 1
ATOM 733 O O . LEU A 1 95 ? 3.131 -5.274 -1.324 1.00 97.94 95 LEU A O 1
ATOM 737 N N . ARG A 1 96 ? 0.984 -4.920 -1.909 1.00 98.38 96 ARG A N 1
ATOM 738 C CA . ARG A 1 96 ? 0.628 -6.300 -2.276 1.00 98.38 96 ARG A CA 1
ATOM 739 C C . ARG A 1 96 ? -0.179 -6.343 -3.568 1.00 98.38 96 ARG A C 1
ATOM 741 O O . ARG A 1 96 ? -0.573 -5.295 -4.085 1.00 98.38 96 ARG A O 1
ATOM 748 N N . ASP A 1 97 ? -0.393 -7.534 -4.115 1.00 98.62 97 ASP A N 1
ATOM 749 C CA . ASP A 1 97 ? -1.248 -7.696 -5.288 1.00 98.62 97 ASP A CA 1
ATOM 750 C C . ASP A 1 97 ? -2.719 -7.732 -4.864 1.00 98.62 97 ASP A C 1
ATOM 752 O O . ASP A 1 97 ? -3.054 -8.196 -3.778 1.00 98.62 97 ASP A O 1
ATOM 756 N N . ILE A 1 98 ? -3.628 -7.254 -5.712 1.00 98.50 98 ILE A N 1
ATOM 757 C CA . ILE A 1 98 ? -5.066 -7.270 -5.419 1.00 98.50 98 ILE A CA 1
ATOM 758 C C . ILE A 1 98 ? -5.613 -8.670 -5.107 1.00 98.50 98 ILE A C 1
ATOM 760 O O . ILE A 1 98 ? -6.595 -8.787 -4.374 1.00 98.50 98 ILE A O 1
ATOM 764 N N . SER A 1 99 ? -4.975 -9.727 -5.612 1.00 98.50 99 SER A N 1
ATOM 765 C CA . SER A 1 99 ? -5.326 -11.112 -5.290 1.00 98.50 99 SER A CA 1
ATOM 766 C C . SER A 1 99 ? -5.080 -11.497 -3.825 1.00 98.50 99 SER A C 1
ATOM 768 O O . SER A 1 99 ? -5.732 -12.421 -3.342 1.00 98.50 99 SER A O 1
ATOM 770 N N . ASP A 1 100 ? -4.229 -10.767 -3.096 1.00 98.31 100 ASP A N 1
ATOM 771 C CA . ASP A 1 100 ? -3.976 -10.988 -1.667 1.00 98.31 100 ASP A CA 1
ATOM 772 C C . ASP A 1 100 ? -5.101 -10.415 -0.782 1.00 98.31 100 ASP A C 1
ATOM 774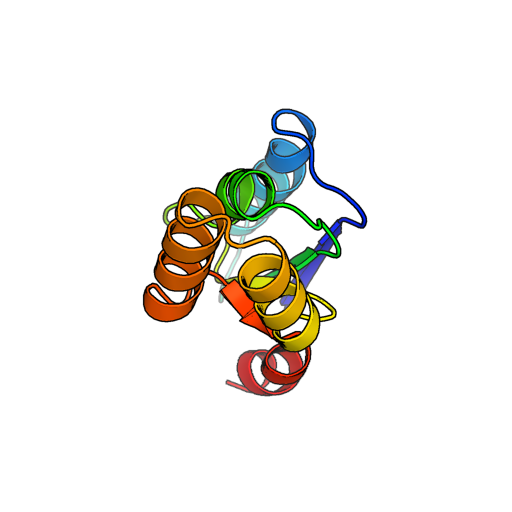 O O . ASP A 1 100 ? -5.365 -10.922 0.311 1.00 98.31 100 ASP A O 1
ATOM 778 N N . LEU A 1 101 ? -5.804 -9.377 -1.256 1.00 98.31 101 LEU A N 1
ATOM 779 C CA . LEU A 1 101 ? -6.797 -8.639 -0.467 1.00 98.31 101 LEU A CA 1
ATOM 780 C C . LEU A 1 101 ? -7.914 -9.528 0.117 1.00 98.31 101 LEU A C 1
ATOM 782 O O . LEU A 1 101 ? -8.206 -9.378 1.302 1.00 98.31 101 LEU A O 1
ATOM 786 N N . PRO A 1 102 ? -8.550 -10.457 -0.628 1.00 98.25 102 PRO A N 1
ATOM 787 C CA . PRO A 1 102 ? -9.594 -11.310 -0.059 1.00 98.25 102 PRO A CA 1
ATOM 788 C C . PRO A 1 102 ? -9.111 -12.168 1.117 1.00 98.25 102 PRO A C 1
ATOM 790 O O . PRO A 1 102 ? -9.875 -12.397 2.050 1.00 98.25 102 PRO A O 1
ATOM 793 N N . PHE A 1 103 ? -7.856 -12.625 1.086 1.00 98.12 103 PHE A N 1
ATOM 794 C CA . PHE A 1 103 ? -7.272 -13.431 2.160 1.00 98.12 103 PHE A CA 1
ATOM 795 C C . PHE A 1 103 ? -6.904 -12.570 3.368 1.00 98.12 103 PHE A C 1
ATOM 797 O O . PHE A 1 103 ? -7.172 -12.961 4.501 1.00 98.12 103 PHE A O 1
ATOM 804 N N . ASP A 1 104 ? -6.365 -11.375 3.129 1.00 97.12 104 ASP A N 1
ATOM 805 C CA . ASP A 1 104 ? -6.036 -10.414 4.187 1.00 97.12 104 ASP A CA 1
ATOM 806 C C . ASP A 1 104 ? -7.279 -9.837 4.889 1.00 97.12 104 ASP A C 1
ATOM 808 O O . ASP A 1 104 ? -7.174 -9.337 6.006 1.00 97.12 104 ASP A O 1
ATOM 812 N N . LEU A 1 105 ? -8.459 -9.905 4.266 1.00 97.25 105 LEU A N 1
ATOM 813 C CA . LEU A 1 105 ? -9.737 -9.569 4.905 1.00 97.25 105 LEU A CA 1
ATOM 814 C C . LEU A 1 105 ? -10.355 -10.745 5.677 1.00 97.25 105 LEU A C 1
ATOM 816 O O . LEU A 1 105 ? -11.330 -10.561 6.394 1.00 97.25 105 LEU A O 1
ATOM 820 N N . ALA A 1 106 ? -9.837 -11.963 5.529 1.00 95.75 106 ALA A N 1
ATOM 821 C CA . ALA A 1 106 ? -10.407 -13.152 6.165 1.00 95.75 106 ALA A CA 1
ATOM 822 C C . ALA A 1 106 ? -9.793 -13.479 7.542 1.00 95.75 106 ALA A C 1
ATOM 824 O O . ALA A 1 106 ? -10.143 -14.507 8.127 1.00 95.75 106 ALA A O 1
ATOM 825 N N . ILE A 1 107 ? -8.873 -12.641 8.031 1.00 85.69 107 ILE A N 1
ATOM 826 C CA . ILE A 1 107 ? -8.152 -12.790 9.309 1.00 85.69 107 ILE A CA 1
ATOM 827 C C . ILE A 1 107 ? -8.817 -12.056 10.473 1.00 85.69 107 ILE A C 1
ATOM 829 O O . ILE A 1 107 ? -9.519 -11.048 10.245 1.00 85.69 107 ILE A O 1
#

Sequence (107 aa):
LHASISCKWTLRSDRAQNSRTEALNLIRNRKGHLPHIVAVTAEPTATRIASLALGTGDIDCVYHFALNELKTAILAIEDESQADMLNMLIEGRRLRDISDLPFDLAI

Radius of gyration: 13.92 Å; chains: 1; bounding box: 34×30×39 Å

Foldseek 3Di:
DAADEAEEAEFDLVVLVVLLVVLVVQVVPDDDDRHQREYEYQHLFLVRLCSNLVDPDRHPAYAYACLVVSQVVCVVVVPVVRNVSSVCCVVVRRYYHPVCVVVVSVD

pLDDT: mean 93.72, std 6.85, range [67.56, 98.69]

Secondary structure (DSSP, 8-state):
--EEEEEESS--TTTTHHHHHHHHHHHHH-SSSPPEEEEEE----HHHHHHHHS-SSS-SEEEETTHHHHHHHHHHTT-HHHHHHHHHHHHTTSEEEGGGHHHHT--